Protein AF-A0A7J4IAT2-F1 (afdb_monomer_lite)

Sequence (109 aa):
MRIWDIPPEQLCRNHLLGEHRELHAIWSILIHHKKGYAHHPETVRWKGKQKALFLRHEALVKEMIRRGYHHQSPLETRYATGDDTQDILVDSYEDQVR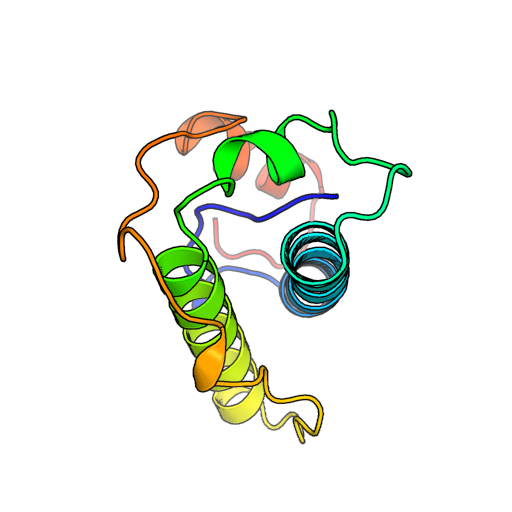LLRQKKCDCLV

pLDDT: mean 97.69, std 1.35, range [89.44, 98.88]

Structure (mmCIF, N/CA/C/O backbone):
data_AF-A0A7J4IAT2-F1
#
_entry.id   AF-A0A7J4IAT2-F1
#
loop_
_atom_site.group_PDB
_atom_site.id
_atom_site.type_symbol
_atom_site.label_atom_id
_atom_site.label_alt_id
_atom_site.label_comp_id
_atom_site.label_asym_id
_atom_site.label_entity_id
_atom_site.label_seq_id
_atom_site.pdbx_PDB_ins_code
_atom_site.Cartn_x
_atom_site.Cartn_y
_atom_site.Cartn_z
_atom_site.occupancy
_atom_site.B_iso_or_equiv
_atom_site.auth_seq_id
_atom_site.auth_comp_id
_atom_site.auth_asym_id
_atom_site.auth_atom_id
_atom_site.pdbx_PDB_model_num
ATOM 1 N N . MET A 1 1 ? 1.827 9.860 -2.250 1.00 89.44 1 MET A N 1
ATOM 2 C CA . MET A 1 1 ? 1.825 8.410 -2.500 1.00 89.44 1 MET A CA 1
ATOM 3 C C . MET A 1 1 ? 2.359 7.758 -1.253 1.00 89.44 1 MET A C 1
ATOM 5 O O . MET A 1 1 ? 3.457 8.118 -0.837 1.00 89.44 1 MET A O 1
ATOM 9 N N . ARG A 1 2 ? 1.588 6.863 -0.654 1.00 95.50 2 ARG A N 1
ATOM 10 C CA . ARG A 1 2 ? 1.927 6.120 0.548 1.00 95.50 2 ARG A CA 1
ATOM 11 C C . ARG A 1 2 ? 1.291 4.742 0.444 1.00 95.50 2 ARG A C 1
ATOM 13 O O . ARG A 1 2 ? 0.101 4.625 0.166 1.00 95.50 2 ARG A O 1
ATOM 20 N N . ILE A 1 3 ? 2.088 3.715 0.694 1.00 98.00 3 ILE A N 1
ATOM 21 C CA . ILE A 1 3 ? 1.579 2.389 1.032 1.00 98.00 3 ILE A CA 1
ATOM 22 C C . ILE A 1 3 ? 2.026 2.114 2.458 1.00 98.00 3 ILE A C 1
ATOM 24 O O . ILE A 1 3 ? 3.211 2.248 2.751 1.00 98.00 3 ILE A O 1
ATOM 28 N N . TRP A 1 4 ? 1.084 1.805 3.348 1.00 98.00 4 TRP A N 1
ATOM 29 C CA . TRP A 1 4 ? 1.421 1.455 4.719 1.00 98.00 4 TRP A CA 1
ATOM 30 C C . TRP A 1 4 ? 1.817 -0.015 4.751 1.00 98.00 4 TRP A C 1
ATOM 32 O O . TRP A 1 4 ? 1.013 -0.884 4.432 1.00 98.00 4 TRP A O 1
ATOM 42 N N . ASP A 1 5 ? 3.018 -0.332 5.212 1.00 97.69 5 ASP A N 1
ATOM 43 C CA . ASP A 1 5 ? 3.456 -1.709 5.465 1.00 97.69 5 ASP A CA 1
ATOM 44 C C . ASP A 1 5 ? 2.870 -2.235 6.802 1.00 97.69 5 ASP A C 1
ATOM 46 O O . ASP A 1 5 ? 3.490 -2.994 7.541 1.00 97.69 5 ASP A O 1
ATOM 50 N N . ILE A 1 6 ? 1.638 -1.805 7.104 1.00 98.00 6 ILE A N 1
ATOM 51 C CA . ILE A 1 6 ? 0.802 -2.145 8.259 1.00 98.00 6 ILE A CA 1
ATOM 52 C C . ILE A 1 6 ? -0.344 -3.054 7.780 1.00 98.00 6 ILE A C 1
ATOM 54 O O . ILE A 1 6 ? -0.867 -2.834 6.676 1.00 98.00 6 ILE A O 1
ATOM 58 N N . PRO A 1 7 ? -0.781 -4.056 8.567 1.00 98.50 7 PRO A N 1
ATOM 59 C CA . PRO A 1 7 ? -1.933 -4.883 8.212 1.00 98.50 7 PRO A CA 1
ATOM 60 C C . PRO A 1 7 ? -3.198 -4.042 7.932 1.00 98.50 7 PRO A C 1
ATOM 62 O O . PRO A 1 7 ? -3.523 -3.157 8.733 1.00 98.50 7 PRO A O 1
ATOM 65 N N . PRO A 1 8 ? -3.926 -4.267 6.817 1.00 98.62 8 PRO A N 1
ATOM 66 C CA . PRO A 1 8 ? -5.087 -3.452 6.440 1.00 98.62 8 PRO A CA 1
ATOM 67 C C . PRO A 1 8 ? -6.169 -3.348 7.523 1.00 98.62 8 PRO A C 1
ATOM 69 O O . PRO A 1 8 ? -6.804 -2.302 7.670 1.00 98.62 8 PRO A O 1
ATOM 72 N N . GLU A 1 9 ? -6.362 -4.403 8.315 1.00 98.62 9 GLU A N 1
ATOM 73 C CA . GLU A 1 9 ? -7.305 -4.458 9.432 1.00 98.62 9 GLU A CA 1
ATOM 74 C C . GLU A 1 9 ? -7.005 -3.444 10.543 1.00 98.62 9 GLU A C 1
ATOM 76 O O . GLU A 1 9 ? -7.924 -3.041 11.256 1.00 98.62 9 GLU A O 1
ATOM 81 N N . GLN A 1 10 ? -5.759 -2.972 10.643 1.00 98.62 10 GLN A N 1
ATOM 82 C CA . GLN A 1 10 ? -5.353 -1.928 11.586 1.00 98.62 10 GLN A CA 1
ATOM 83 C C . GLN A 1 10 ? -5.517 -0.515 11.013 1.00 98.62 10 GLN A C 1
ATOM 85 O O . GLN A 1 10 ? -5.465 0.466 11.752 1.00 98.62 10 GLN A O 1
ATOM 90 N N . LEU A 1 11 ? -5.736 -0.363 9.705 1.00 98.69 11 LEU A N 1
ATOM 91 C CA . LEU A 1 11 ? -5.929 0.951 9.099 1.00 98.69 11 LEU A CA 1
ATOM 92 C C . LEU A 1 11 ? -7.355 1.447 9.337 1.00 98.69 11 LEU A C 1
ATOM 94 O O . LEU A 1 11 ? -8.323 0.725 9.109 1.00 98.69 11 LEU A O 1
ATOM 98 N N . CYS A 1 12 ? -7.524 2.715 9.706 1.00 98.62 12 CYS A N 1
ATOM 99 C CA . CYS A 1 12 ? -8.843 3.344 9.721 1.00 98.62 12 CYS A CA 1
ATOM 100 C C . CYS A 1 12 ? -9.412 3.455 8.296 1.00 98.62 12 CYS A C 1
ATOM 102 O O . CYS A 1 12 ? -8.703 3.268 7.304 1.00 98.62 12 CYS A O 1
ATOM 104 N N . ARG A 1 13 ? -10.695 3.814 8.168 1.00 98.44 13 ARG A N 1
ATOM 105 C CA . ARG A 1 13 ? -11.353 4.004 6.862 1.00 98.44 13 ARG A CA 1
ATOM 106 C C . ARG A 1 13 ? -10.538 4.886 5.909 1.00 98.44 13 ARG A C 1
ATOM 108 O O . ARG A 1 13 ? -10.351 4.523 4.753 1.00 98.44 13 ARG A O 1
ATOM 115 N N . ASN A 1 14 ? -10.065 6.036 6.385 1.00 98.38 14 ASN A N 1
ATOM 116 C CA . ASN A 1 14 ? -9.393 7.011 5.526 1.00 98.38 14 ASN A CA 1
ATOM 117 C C . ASN A 1 14 ? -8.037 6.502 5.028 1.00 98.38 14 ASN A C 1
ATOM 119 O O . ASN A 1 14 ? -7.709 6.712 3.864 1.00 98.38 14 ASN A O 1
ATOM 123 N N . HIS A 1 15 ? -7.274 5.805 5.872 1.00 98.62 15 HIS A N 1
ATOM 124 C CA . HIS A 1 15 ? -5.983 5.249 5.471 1.00 98.62 15 HIS A CA 1
ATOM 125 C C . HIS A 1 15 ? -6.133 4.003 4.594 1.00 98.62 15 HIS A C 1
ATOM 127 O O . HIS A 1 15 ? -5.394 3.888 3.625 1.00 98.62 15 HIS A O 1
ATOM 133 N N . LEU A 1 16 ? -7.127 3.143 4.848 1.00 98.81 16 LEU A N 1
ATOM 134 C CA . LEU A 1 16 ? -7.431 1.992 3.989 1.00 98.81 16 LEU A CA 1
ATOM 135 C C . LEU A 1 16 ? -7.797 2.435 2.561 1.00 98.81 16 LEU A C 1
ATOM 137 O O . LEU A 1 16 ? -7.207 1.974 1.588 1.00 98.81 16 LEU A O 1
ATOM 141 N N . LEU A 1 17 ? -8.758 3.359 2.437 1.00 98.56 17 LEU A N 1
ATOM 142 C CA . LEU A 1 17 ? -9.218 3.857 1.134 1.00 98.56 17 LEU A CA 1
ATOM 143 C C . LEU A 1 17 ? -8.169 4.748 0.455 1.00 98.56 17 LEU A C 1
ATOM 145 O O . LEU A 1 17 ? -8.032 4.727 -0.768 1.00 98.56 17 LEU A O 1
ATOM 149 N N . GLY A 1 18 ? -7.435 5.538 1.243 1.00 98.50 18 GLY A N 1
ATOM 150 C CA . GLY A 1 18 ? -6.343 6.373 0.751 1.00 98.50 18 GLY A CA 1
ATOM 151 C C . GLY A 1 18 ? -5.218 5.534 0.156 1.00 98.50 18 GLY A C 1
ATOM 152 O O . GLY A 1 18 ? -4.805 5.789 -0.973 1.00 98.50 18 GLY A O 1
ATOM 153 N N . GLU A 1 19 ? -4.793 4.494 0.872 1.00 98.69 19 GLU A N 1
ATOM 154 C CA . GLU A 1 19 ? -3.782 3.564 0.384 1.00 98.69 19 GLU A CA 1
ATOM 155 C C . GLU A 1 19 ? -4.243 2.839 -0.880 1.00 98.69 19 GLU A C 1
ATOM 157 O O . GLU A 1 19 ? -3.499 2.809 -1.855 1.00 98.69 19 GLU A O 1
ATOM 162 N N . HIS A 1 20 ? -5.474 2.315 -0.909 1.00 98.75 20 HIS A N 1
ATOM 163 C CA . HIS A 1 20 ? -6.026 1.659 -2.102 1.00 98.75 20 HIS A CA 1
ATOM 164 C C . HIS A 1 20 ? -5.927 2.563 -3.340 1.00 98.75 20 HIS A C 1
ATOM 166 O O . HIS A 1 20 ? -5.412 2.150 -4.381 1.00 98.75 20 HIS A O 1
ATOM 172 N N . ARG A 1 21 ? -6.317 3.835 -3.208 1.00 98.62 21 ARG A N 1
ATOM 173 C CA . ARG A 1 21 ? -6.218 4.819 -4.294 1.00 98.62 21 ARG A CA 1
ATOM 174 C C . ARG A 1 21 ? -4.771 5.099 -4.712 1.00 98.62 21 ARG A C 1
ATOM 176 O O . ARG A 1 21 ? -4.490 5.212 -5.906 1.00 98.62 21 ARG A O 1
ATOM 183 N N . GLU A 1 22 ? -3.862 5.278 -3.759 1.00 98.56 22 GLU A N 1
ATOM 184 C CA . GLU A 1 22 ? -2.456 5.564 -4.065 1.00 98.56 22 GLU A CA 1
ATOM 185 C C . GLU A 1 22 ? -1.744 4.349 -4.672 1.00 98.56 22 GLU A C 1
ATOM 187 O O . GLU A 1 22 ? -0.930 4.519 -5.584 1.00 98.56 22 GLU A O 1
ATOM 192 N N . LEU A 1 23 ? -2.116 3.138 -4.257 1.00 98.69 23 LEU A N 1
ATOM 193 C CA . LEU A 1 23 ? -1.667 1.884 -4.850 1.00 98.69 23 LEU A CA 1
ATOM 194 C C . LEU A 1 23 ? -2.041 1.818 -6.334 1.00 98.69 23 LEU A C 1
ATOM 196 O O . LEU A 1 23 ? -1.170 1.556 -7.163 1.00 98.69 23 LEU A O 1
ATOM 200 N N . HIS A 1 24 ? -3.290 2.135 -6.696 1.00 98.62 24 HIS A N 1
ATOM 201 C CA . HIS A 1 24 ? -3.725 2.214 -8.102 1.00 98.62 24 HIS A CA 1
ATOM 202 C C . HIS A 1 24 ? -2.881 3.195 -8.925 1.00 98.62 24 HIS A C 1
ATOM 204 O O . HIS A 1 24 ? -2.546 2.930 -10.083 1.00 98.62 24 HIS A O 1
ATOM 210 N N . ALA A 1 25 ? -2.486 4.321 -8.327 1.00 98.44 25 ALA A N 1
ATOM 211 C CA . ALA A 1 25 ? -1.613 5.280 -8.991 1.00 98.44 25 ALA A CA 1
ATOM 212 C C . ALA A 1 25 ? -0.205 4.703 -9.229 1.00 98.44 25 ALA A C 1
ATOM 214 O O . ALA A 1 25 ? 0.312 4.834 -10.340 1.00 98.44 25 ALA A O 1
ATOM 215 N N . ILE A 1 26 ? 0.386 4.020 -8.240 1.00 98.50 26 ILE A N 1
ATOM 216 C CA . ILE A 1 26 ? 1.687 3.339 -8.391 1.00 98.50 26 ILE A CA 1
ATOM 217 C C . ILE A 1 26 ? 1.595 2.262 -9.474 1.00 98.50 26 ILE A C 1
ATOM 219 O O . ILE A 1 26 ? 2.419 2.244 -10.387 1.00 98.50 26 ILE A O 1
ATOM 223 N N . TRP A 1 27 ? 0.563 1.418 -9.419 1.00 98.62 27 TRP A N 1
ATOM 224 C CA . TRP A 1 27 ? 0.310 0.378 -10.415 1.00 98.62 27 TRP A CA 1
ATOM 225 C C . TRP A 1 27 ? 0.275 0.960 -11.830 1.00 98.62 27 TRP A C 1
ATOM 227 O O . TRP A 1 27 ? 1.024 0.534 -12.706 1.00 98.62 27 TRP A O 1
ATOM 237 N N . SER A 1 28 ? -0.519 2.013 -12.040 1.00 98.31 28 SER A N 1
ATOM 238 C CA . SER A 1 28 ? -0.630 2.686 -13.336 1.00 98.31 28 SER A CA 1
ATOM 239 C C . SER A 1 28 ? 0.702 3.272 -13.823 1.00 98.31 28 SER A C 1
ATOM 241 O O . SER A 1 28 ? 0.984 3.241 -15.023 1.00 98.31 28 SER A O 1
ATOM 243 N N . ILE A 1 29 ? 1.537 3.800 -12.920 1.00 98.50 29 ILE A N 1
ATOM 244 C CA . ILE A 1 29 ? 2.872 4.301 -13.276 1.00 98.50 29 ILE A CA 1
ATOM 245 C C . ILE A 1 29 ? 3.777 3.160 -13.741 1.00 98.50 29 ILE A C 1
ATOM 247 O O . ILE A 1 29 ? 4.442 3.305 -14.767 1.00 98.50 29 ILE A O 1
ATOM 251 N N . LEU A 1 30 ? 3.781 2.036 -13.020 1.00 98.00 30 LEU A N 1
ATOM 252 C CA . LEU A 1 30 ? 4.627 0.884 -13.332 1.00 98.00 30 LEU A CA 1
ATOM 253 C C . LEU A 1 30 ? 4.213 0.199 -14.639 1.00 98.00 30 LE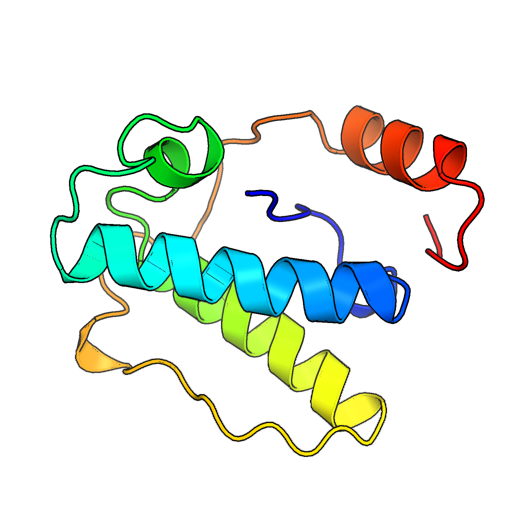U A C 1
ATOM 255 O O . LEU A 1 30 ? 5.083 -0.106 -15.449 1.00 98.00 30 LEU A O 1
ATOM 259 N N . ILE A 1 31 ? 2.911 -0.008 -14.859 1.00 97.69 31 ILE A N 1
ATOM 260 C CA . ILE A 1 31 ? 2.399 -0.742 -16.029 1.00 97.69 31 ILE A CA 1
ATOM 261 C C . ILE A 1 31 ? 2.460 0.091 -17.310 1.00 97.69 31 ILE A C 1
ATOM 263 O O . ILE A 1 31 ? 2.749 -0.441 -18.378 1.00 97.69 31 ILE A O 1
ATOM 267 N N . HIS A 1 32 ? 2.217 1.400 -17.225 1.00 97.50 32 HIS A N 1
ATOM 268 C CA . HIS A 1 32 ? 2.202 2.273 -18.406 1.00 97.50 32 HIS A CA 1
ATOM 269 C C . HIS A 1 32 ? 3.460 3.133 -18.549 1.00 97.50 32 HIS A C 1
ATOM 271 O O . HIS A 1 32 ? 3.469 4.064 -19.352 1.00 97.50 32 HIS A O 1
ATOM 277 N N . HIS A 1 33 ? 4.500 2.867 -17.754 1.00 96.50 33 HIS A N 1
ATOM 278 C CA . HIS A 1 33 ? 5.774 3.593 -17.779 1.00 96.50 33 HIS A CA 1
ATOM 279 C C . HIS A 1 33 ? 5.608 5.124 -17.731 1.00 96.50 33 HIS A C 1
ATOM 281 O O . HIS A 1 33 ? 6.290 5.878 -18.434 1.00 96.50 33 HIS A O 1
ATOM 287 N N . LYS A 1 34 ? 4.668 5.605 -16.907 1.00 97.56 34 LYS A N 1
ATOM 288 C CA . LYS A 1 34 ? 4.393 7.044 -16.779 1.00 97.56 34 LYS A CA 1
ATOM 289 C C . LYS A 1 34 ? 5.590 7.747 -16.138 1.00 97.56 34 LYS A C 1
ATOM 291 O O . LYS A 1 34 ? 6.234 7.196 -15.256 1.00 97.56 34 LYS A O 1
ATOM 296 N N . LYS A 1 35 ? 5.864 8.992 -16.545 1.00 95.25 35 LYS A N 1
ATOM 297 C CA . LYS A 1 35 ? 6.992 9.788 -16.018 1.00 95.25 35 LYS A CA 1
ATOM 298 C C . LYS A 1 35 ? 6.680 10.481 -14.686 1.00 95.25 35 LYS A C 1
ATOM 300 O O . LYS A 1 35 ? 7.556 10.617 -13.836 1.00 95.25 35 LYS A O 1
ATOM 305 N N . GLY A 1 36 ? 5.437 10.927 -14.494 1.00 94.50 36 GLY A N 1
ATOM 306 C CA . GLY A 1 36 ? 5.014 11.606 -13.266 1.00 94.50 36 GLY A CA 1
ATOM 307 C C . GLY A 1 36 ? 5.114 10.680 -12.054 1.00 94.50 36 GLY A C 1
ATOM 308 O O . GLY A 1 36 ? 4.601 9.567 -12.099 1.00 94.50 36 GLY A O 1
ATOM 309 N N . TYR A 1 37 ? 5.783 11.138 -10.991 1.00 95.81 37 TYR A N 1
ATOM 310 C CA . TYR A 1 37 ? 6.041 10.379 -9.756 1.00 95.81 37 TYR A CA 1
ATOM 311 C C . TYR A 1 37 ? 6.822 9.058 -9.929 1.00 95.81 37 TYR A C 1
ATOM 313 O O . TYR A 1 37 ? 7.004 8.333 -8.956 1.00 95.81 37 TYR A O 1
ATOM 321 N N . ALA A 1 38 ? 7.391 8.776 -11.109 1.00 96.25 38 ALA A N 1
ATOM 322 C CA . ALA A 1 38 ? 8.171 7.558 -11.382 1.00 96.25 38 ALA A CA 1
ATOM 323 C C . ALA A 1 38 ? 9.416 7.384 -10.490 1.00 96.25 38 ALA A C 1
ATOM 325 O O . ALA A 1 38 ? 9.934 6.274 -10.333 1.00 96.25 38 ALA A O 1
ATOM 326 N N . HIS A 1 39 ? 9.903 8.497 -9.936 1.00 97.31 39 HIS A N 1
ATOM 327 C CA . HIS A 1 39 ? 11.044 8.569 -9.025 1.00 97.31 39 HIS A CA 1
ATOM 328 C C . HIS A 1 39 ? 10.631 8.778 -7.561 1.00 97.31 39 HIS A C 1
ATOM 330 O O . HIS A 1 39 ? 11.494 8.936 -6.704 1.00 97.31 39 HIS A O 1
ATOM 336 N N . HIS A 1 40 ? 9.330 8.784 -7.254 1.00 98.06 40 HIS A N 1
ATOM 337 C CA . HIS A 1 40 ? 8.864 8.846 -5.871 1.00 98.06 40 HIS A CA 1
ATOM 338 C C . HIS A 1 40 ? 9.332 7.586 -5.119 1.00 98.06 40 HIS A C 1
ATOM 340 O O . HIS A 1 40 ? 9.179 6.499 -5.682 1.00 98.06 40 HIS A O 1
ATOM 346 N N . PRO A 1 41 ? 9.828 7.681 -3.867 1.00 97.62 41 PRO A N 1
ATOM 347 C CA . PRO A 1 41 ? 10.352 6.532 -3.120 1.00 97.62 41 PRO A CA 1
ATOM 348 C C . PRO A 1 41 ? 9.404 5.330 -3.107 1.00 97.62 41 PRO A C 1
ATOM 350 O O . PRO A 1 41 ? 9.808 4.228 -3.468 1.00 97.62 41 PRO A O 1
ATOM 353 N N . GLU A 1 42 ? 8.115 5.570 -2.829 1.00 97.75 42 GLU A N 1
ATOM 354 C CA . GLU A 1 42 ? 7.083 4.531 -2.953 1.00 97.75 42 GLU A CA 1
ATOM 355 C C . GLU A 1 42 ? 7.059 3.886 -4.337 1.00 97.75 42 GLU A C 1
ATOM 357 O O . GLU A 1 42 ? 7.133 2.676 -4.440 1.00 97.75 42 GLU A O 1
ATOM 362 N N . THR A 1 43 ? 7.017 4.655 -5.425 1.00 98.25 43 THR A N 1
ATOM 363 C CA . THR A 1 43 ? 6.961 4.057 -6.769 1.00 98.25 43 THR A CA 1
ATOM 364 C C . THR A 1 43 ? 8.227 3.261 -7.089 1.00 98.25 43 THR A C 1
ATOM 366 O O . THR A 1 43 ? 8.152 2.192 -7.692 1.00 98.25 43 THR A O 1
ATOM 369 N N . VAL A 1 44 ? 9.393 3.764 -6.680 1.00 98.00 44 VAL A N 1
ATOM 370 C CA . VAL A 1 44 ? 10.684 3.125 -6.954 1.00 98.00 44 VAL A CA 1
ATOM 371 C C . VAL A 1 44 ? 10.785 1.762 -6.280 1.00 98.00 44 VAL A C 1
ATOM 373 O O . VAL A 1 44 ? 11.189 0.813 -6.951 1.00 98.00 44 VAL A O 1
ATOM 376 N N . ARG A 1 45 ? 10.381 1.633 -5.009 1.00 97.69 45 ARG A N 1
ATOM 377 C CA . ARG A 1 45 ? 10.515 0.359 -4.285 1.00 97.69 45 ARG A CA 1
ATOM 378 C C . ARG A 1 45 ? 9.682 -0.781 -4.874 1.00 97.69 45 ARG A C 1
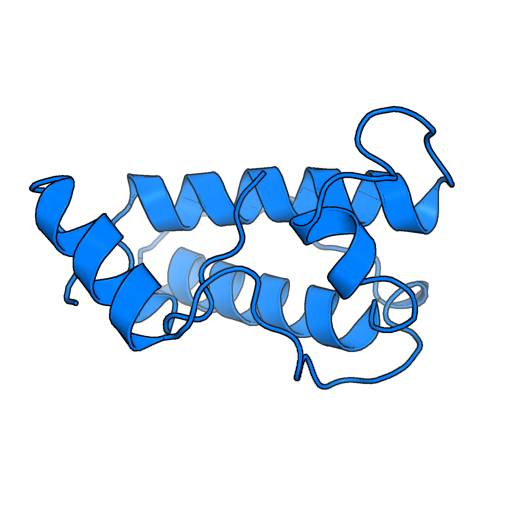ATOM 380 O O . ARG A 1 45 ? 10.003 -1.935 -4.625 1.00 97.69 45 ARG A O 1
ATOM 387 N N . TRP A 1 46 ? 8.648 -0.488 -5.664 1.00 98.19 46 TRP A N 1
ATOM 388 C CA . TRP A 1 46 ? 7.785 -1.496 -6.299 1.00 98.19 46 TRP A CA 1
ATOM 389 C C . TRP A 1 46 ? 8.238 -1.923 -7.704 1.00 98.19 46 TRP A C 1
ATOM 391 O O . TRP A 1 46 ? 7.614 -2.796 -8.313 1.00 98.19 46 TRP A O 1
ATOM 401 N N . LYS A 1 47 ? 9.312 -1.340 -8.252 1.00 97.31 47 LYS A N 1
ATOM 402 C CA . LYS A 1 47 ? 9.852 -1.756 -9.556 1.00 97.31 47 LYS A CA 1
ATOM 403 C C . LYS A 1 47 ? 10.331 -3.209 -9.490 1.00 97.31 47 LYS A C 1
ATOM 405 O O . LYS A 1 47 ? 11.140 -3.549 -8.639 1.00 97.31 47 LYS A O 1
ATOM 410 N N . GLY A 1 48 ? 9.829 -4.047 -10.400 1.00 97.50 48 GLY A N 1
ATOM 411 C CA . GLY A 1 48 ? 10.129 -5.485 -10.431 1.00 97.50 48 GLY A CA 1
ATOM 412 C C . GLY A 1 48 ? 9.343 -6.324 -9.416 1.00 97.50 48 GLY A C 1
ATOM 413 O O . GLY A 1 48 ? 9.548 -7.530 -9.352 1.00 97.50 48 GLY A O 1
ATOM 414 N N . LYS A 1 49 ? 8.438 -5.703 -8.648 1.00 98.25 49 LYS A N 1
ATOM 415 C CA . LYS A 1 49 ? 7.642 -6.321 -7.573 1.00 98.25 49 LYS A CA 1
ATOM 416 C C . LYS A 1 49 ? 6.141 -6.123 -7.793 1.00 98.25 49 LYS A C 1
ATOM 418 O O . LYS A 1 49 ? 5.376 -5.875 -6.860 1.00 98.25 49 LYS A O 1
ATOM 423 N N . GLN A 1 50 ? 5.698 -6.157 -9.049 1.00 98.31 50 GLN A N 1
ATOM 424 C CA . GLN A 1 50 ? 4.294 -5.934 -9.397 1.00 98.31 50 GLN A CA 1
ATOM 425 C C . GLN A 1 50 ? 3.397 -7.028 -8.806 1.00 98.31 50 GLN A C 1
ATOM 427 O O . GLN A 1 50 ? 2.293 -6.729 -8.359 1.00 98.31 50 GLN A O 1
ATOM 432 N N . LYS A 1 51 ? 3.878 -8.274 -8.715 1.00 98.62 51 LYS A N 1
ATOM 433 C CA . LYS A 1 51 ? 3.173 -9.361 -8.028 1.00 98.62 51 LYS A CA 1
ATOM 434 C C . LYS A 1 51 ? 2.964 -9.046 -6.542 1.00 98.62 51 LYS A C 1
ATOM 436 O O . LYS A 1 51 ? 1.840 -9.168 -6.063 1.00 98.62 51 LYS A O 1
ATOM 441 N N . ALA A 1 52 ? 3.983 -8.555 -5.838 1.00 98.62 52 ALA A N 1
ATOM 442 C CA . ALA A 1 52 ? 3.843 -8.112 -4.447 1.00 98.62 52 ALA A CA 1
ATOM 443 C C . ALA A 1 52 ? 2.817 -6.969 -4.294 1.00 98.62 52 ALA A C 1
ATOM 445 O O . ALA A 1 52 ? 1.969 -7.000 -3.401 1.00 98.62 52 ALA A O 1
ATOM 446 N N . LEU A 1 53 ? 2.850 -5.978 -5.195 1.00 98.69 53 LEU A N 1
ATOM 447 C CA . LEU A 1 53 ? 1.908 -4.851 -5.186 1.00 98.69 53 LEU A CA 1
ATOM 448 C C . LEU A 1 53 ? 0.461 -5.308 -5.427 1.00 98.69 53 LEU A C 1
ATOM 450 O O . LEU A 1 53 ? -0.463 -4.827 -4.772 1.00 98.69 53 LEU A O 1
ATOM 454 N N . PHE A 1 54 ? 0.273 -6.267 -6.337 1.00 98.81 54 PHE A N 1
ATOM 455 C CA . PHE A 1 54 ? -1.015 -6.914 -6.577 1.00 98.81 54 PHE A CA 1
ATOM 456 C C . PHE A 1 54 ? -1.522 -7.628 -5.317 1.00 98.81 54 PHE A C 1
ATOM 458 O O . PHE A 1 54 ? -2.663 -7.429 -4.914 1.00 98.81 54 PHE A O 1
ATOM 465 N N . LEU A 1 55 ? -0.675 -8.404 -4.639 1.00 98.7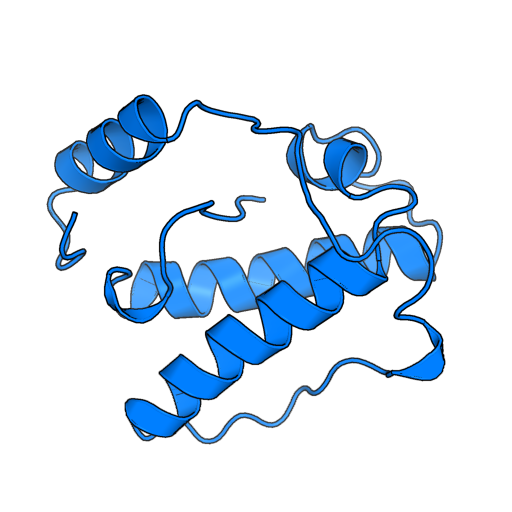5 55 LEU A N 1
ATOM 466 C CA . LEU A 1 55 ? -1.062 -9.084 -3.397 1.00 98.75 55 LEU A CA 1
ATOM 467 C C . LEU A 1 55 ? -1.426 -8.091 -2.285 1.00 98.75 55 LEU A C 1
ATOM 469 O O . LEU A 1 55 ? -2.383 -8.322 -1.542 1.00 98.75 55 LEU A O 1
ATOM 473 N N . ARG A 1 56 ? -0.725 -6.951 -2.201 1.00 98.69 56 ARG A N 1
ATOM 474 C CA . ARG A 1 56 ? -1.094 -5.868 -1.280 1.00 98.69 56 ARG A CA 1
ATOM 475 C C . ARG A 1 56 ? -2.471 -5.290 -1.610 1.00 98.69 56 ARG A C 1
ATOM 477 O O . ARG A 1 56 ? -3.264 -5.081 -0.694 1.00 98.69 56 ARG A O 1
ATOM 484 N N . HIS A 1 57 ? -2.782 -5.081 -2.890 1.00 98.81 57 HIS A N 1
ATOM 485 C CA . HIS A 1 57 ? -4.119 -4.667 -3.321 1.00 98.81 57 HIS A CA 1
ATOM 486 C C . HIS A 1 57 ? -5.191 -5.663 -2.876 1.00 98.81 57 HIS A C 1
ATOM 488 O O . HIS A 1 57 ? -6.182 -5.254 -2.275 1.00 98.81 57 HIS A O 1
ATOM 494 N N . GLU A 1 58 ? -4.980 -6.961 -3.097 1.00 98.81 58 GLU A N 1
ATOM 495 C CA . GLU A 1 58 ? -5.943 -7.989 -2.689 1.00 98.81 58 GLU A CA 1
ATOM 496 C C . GLU A 1 58 ? -6.159 -8.009 -1.169 1.00 98.81 58 GLU A C 1
ATOM 498 O O . GLU A 1 58 ? -7.289 -8.181 -0.708 1.00 98.81 58 GLU A O 1
ATOM 503 N N . ALA A 1 59 ? -5.115 -7.753 -0.375 1.00 98.81 59 ALA A N 1
ATOM 504 C CA . ALA A 1 59 ? -5.243 -7.612 1.075 1.00 98.81 59 ALA A CA 1
ATOM 505 C C . ALA A 1 59 ? -6.107 -6.397 1.470 1.00 98.81 59 ALA A C 1
ATOM 507 O O . ALA A 1 59 ? -6.987 -6.521 2.327 1.00 98.81 59 ALA A O 1
ATOM 508 N N . LEU A 1 60 ? -5.912 -5.244 0.817 1.00 98.88 60 LEU A N 1
ATOM 509 C CA . LEU A 1 60 ? -6.760 -4.061 1.017 1.00 98.88 60 LEU A CA 1
ATOM 510 C C . LEU A 1 60 ? -8.213 -4.347 0.620 1.00 98.88 60 LEU A C 1
ATOM 512 O O . LEU A 1 60 ? -9.128 -4.038 1.380 1.00 98.88 60 LEU A O 1
ATOM 516 N N . VAL A 1 61 ? -8.434 -4.974 -0.539 1.00 98.81 61 VAL A N 1
ATOM 517 C CA . VAL A 1 61 ? -9.773 -5.319 -1.040 1.00 98.81 61 VAL A CA 1
ATOM 518 C C . VAL A 1 61 ? -10.475 -6.300 -0.111 1.00 98.81 61 VAL A C 1
ATOM 520 O O . VAL A 1 61 ? -11.651 -6.106 0.194 1.00 98.81 61 VAL A O 1
ATOM 523 N N . LYS A 1 62 ? -9.771 -7.316 0.393 1.00 98.81 62 LYS A N 1
ATOM 524 C CA . LYS A 1 62 ? -10.321 -8.263 1.370 1.00 98.81 62 LYS A CA 1
ATOM 525 C C . LYS A 1 62 ? -10.824 -7.538 2.615 1.00 98.81 62 LYS A C 1
ATOM 527 O O . LYS A 1 62 ? -11.933 -7.807 3.075 1.00 98.81 62 LYS A O 1
ATOM 532 N N . GLU A 1 63 ? -10.042 -6.595 3.130 1.00 98.81 63 GLU A N 1
ATOM 533 C CA . GLU A 1 63 ? -10.443 -5.792 4.281 1.00 98.81 63 GLU A CA 1
ATOM 534 C C . GLU A 1 63 ? -11.600 -4.838 3.959 1.00 98.81 63 GLU A C 1
ATOM 536 O O . GLU A 1 63 ? -12.519 -4.669 4.763 1.00 98.81 63 GLU A O 1
ATOM 541 N N . MET A 1 64 ? -11.610 -4.252 2.762 1.00 98.75 64 MET A N 1
ATOM 542 C CA . MET A 1 64 ? -12.725 -3.442 2.280 1.00 98.75 64 MET A CA 1
ATOM 543 C C . MET A 1 64 ? -14.023 -4.269 2.214 1.00 98.75 64 MET A C 1
ATOM 545 O O . MET A 1 64 ? -15.046 -3.867 2.767 1.00 98.75 64 MET A O 1
ATOM 549 N N . ILE A 1 65 ? -13.994 -5.460 1.619 1.00 98.62 65 ILE A N 1
ATOM 550 C CA . ILE A 1 65 ? -15.163 -6.349 1.551 1.00 98.62 65 ILE A CA 1
ATOM 551 C C . ILE A 1 65 ? -15.625 -6.732 2.960 1.00 98.62 65 ILE A C 1
ATOM 553 O O . ILE A 1 65 ? -16.817 -6.661 3.255 1.00 98.62 65 ILE A O 1
ATOM 557 N N . ARG A 1 66 ? -14.690 -7.052 3.866 1.00 98.69 66 ARG A N 1
ATOM 558 C CA . ARG A 1 66 ? -15.004 -7.371 5.269 1.00 98.69 66 ARG A CA 1
ATOM 559 C C . ARG A 1 66 ? -15.737 -6.229 5.983 1.00 98.69 66 ARG A C 1
ATOM 561 O O . ARG A 1 66 ? -16.607 -6.490 6.808 1.00 98.69 66 ARG A O 1
ATOM 568 N N . ARG A 1 67 ? -15.411 -4.973 5.663 1.00 98.50 67 ARG A N 1
ATOM 569 C CA . ARG A 1 67 ? -16.081 -3.767 6.190 1.00 98.50 67 ARG A CA 1
ATOM 570 C C . ARG A 1 67 ? -17.357 -3.378 5.427 1.00 98.50 67 ARG A C 1
ATOM 572 O O . ARG A 1 67 ? -17.931 -2.335 5.727 1.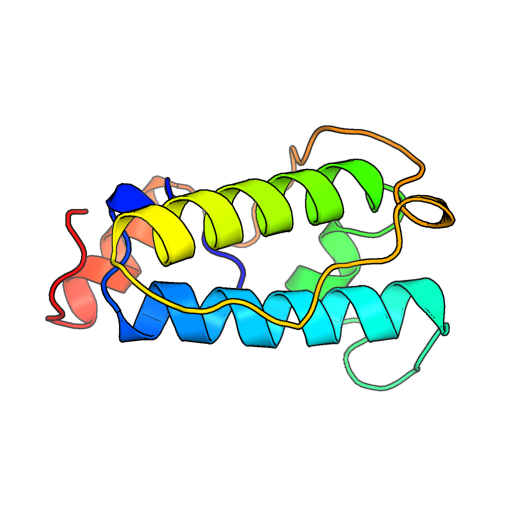00 98.50 67 ARG A O 1
ATOM 579 N N . GLY A 1 68 ? -17.792 -4.177 4.450 1.00 98.44 68 GLY A N 1
ATOM 580 C CA . GLY A 1 68 ? -19.017 -3.948 3.679 1.00 98.44 68 GLY A CA 1
ATOM 581 C C . GLY A 1 68 ? -18.869 -2.989 2.493 1.00 98.44 68 GLY A C 1
ATOM 582 O O . GLY A 1 68 ? -19.873 -2.501 1.980 1.00 98.44 68 GLY A O 1
ATOM 583 N N . TYR A 1 69 ? -17.647 -2.690 2.038 1.00 98.31 69 TYR A N 1
ATOM 584 C CA . TYR A 1 69 ? -17.451 -1.889 0.826 1.00 98.31 69 TYR A CA 1
ATOM 585 C C . TYR A 1 69 ? -17.691 -2.726 -0.437 1.00 98.31 69 TYR A C 1
ATOM 587 O O . TYR A 1 69 ? -17.216 -3.855 -0.557 1.00 98.31 69 TYR A O 1
ATOM 595 N N . HIS A 1 70 ? -18.349 -2.130 -1.431 1.00 97.19 70 HIS A N 1
ATOM 596 C CA . HIS A 1 70 ? -18.488 -2.710 -2.767 1.00 97.19 70 HIS A CA 1
ATOM 597 C C . HIS A 1 70 ? -17.308 -2.279 -3.647 1.00 97.19 70 HIS A C 1
ATOM 599 O O . HIS A 1 70 ? -17.331 -1.217 -4.267 1.00 97.19 70 HIS A O 1
ATOM 605 N N . HIS A 1 71 ? -16.249 -3.086 -3.672 1.00 98.12 71 HIS A N 1
ATOM 606 C CA . HIS A 1 71 ? -15.076 -2.822 -4.505 1.00 98.12 71 HIS A CA 1
ATOM 607 C C . HIS A 1 71 ? -15.338 -3.172 -5.983 1.00 98.12 71 HIS A C 1
ATOM 609 O O . HIS A 1 71 ? -15.864 -4.242 -6.281 1.00 98.12 71 HIS A O 1
ATOM 615 N N . GLN A 1 72 ? -14.954 -2.285 -6.910 1.00 97.12 72 GLN A N 1
ATOM 616 C CA . GLN A 1 72 ? -15.254 -2.409 -8.350 1.00 97.12 72 GLN A CA 1
ATOM 617 C C . GLN A 1 72 ? -14.055 -2.111 -9.269 1.00 97.12 72 GLN A C 1
ATOM 619 O O . GLN A 1 72 ? -14.219 -1.946 -10.474 1.00 97.12 72 GLN A O 1
ATOM 624 N N . SER A 1 73 ? -12.843 -2.039 -8.720 1.00 97.88 73 SER A N 1
ATOM 625 C CA . SER A 1 73 ? -11.626 -1.688 -9.466 1.00 97.88 73 SER A CA 1
ATOM 626 C C . SER A 1 73 ? -10.533 -2.749 -9.291 1.00 97.88 73 SER A C 1
ATOM 628 O O . SER A 1 73 ? -9.497 -2.451 -8.697 1.00 97.88 73 SER A O 1
ATOM 630 N N . PRO A 1 74 ? -10.758 -4.008 -9.717 1.00 98.19 74 PRO A N 1
ATOM 631 C CA . PRO A 1 74 ? -9.731 -5.043 -9.641 1.00 98.19 74 PRO A CA 1
ATOM 632 C C . PRO A 1 74 ? -8.518 -4.680 -10.505 1.00 98.19 74 PRO A C 1
ATOM 634 O O . PRO A 1 74 ? -8.649 -4.029 -11.542 1.00 98.19 74 PRO A O 1
ATOM 637 N N . LEU A 1 75 ? -7.337 -5.128 -10.083 1.00 98.38 75 LEU A N 1
ATOM 638 C CA . LEU A 1 75 ? -6.129 -5.044 -10.896 1.00 98.38 75 LEU A CA 1
ATOM 639 C C . LEU A 1 75 ? -6.070 -6.208 -11.888 1.00 98.38 75 LEU A C 1
ATOM 641 O O . LEU A 1 75 ? -6.535 -7.313 -11.615 1.00 98.38 75 LEU A O 1
ATOM 645 N N . GLU A 1 76 ? -5.463 -5.972 -13.046 1.00 97.69 76 GLU A N 1
ATOM 646 C CA . GLU A 1 76 ? -5.318 -7.002 -14.070 1.00 97.69 76 GLU A CA 1
ATOM 647 C C . GLU A 1 76 ? -4.205 -7.996 -13.703 1.00 97.69 76 GLU A C 1
ATOM 649 O O . GLU A 1 76 ? -3.017 -7.668 -13.738 1.00 97.69 76 GLU A O 1
ATOM 654 N N . THR A 1 77 ? -4.577 -9.247 -13.423 1.00 96.94 77 THR A N 1
ATOM 655 C CA . THR A 1 77 ? -3.652 -10.301 -12.964 1.00 96.94 77 THR A CA 1
ATOM 656 C C . THR A 1 77 ? -2.495 -10.571 -13.929 1.00 96.94 77 THR A C 1
ATOM 658 O O . THR A 1 77 ? -1.409 -10.938 -13.493 1.00 96.94 77 THR A O 1
ATOM 661 N N . ARG A 1 78 ? -2.672 -10.333 -15.237 1.00 97.88 78 ARG A N 1
ATOM 662 C CA . ARG A 1 78 ? -1.608 -10.513 -16.247 1.00 97.88 78 ARG A CA 1
ATOM 663 C C . ARG A 1 78 ? -0.365 -9.649 -16.006 1.00 97.88 78 ARG A C 1
ATOM 665 O O . ARG A 1 78 ? 0.701 -9.983 -16.507 1.00 97.88 78 ARG A O 1
ATOM 672 N N . TYR A 1 79 ? -0.502 -8.551 -15.262 1.00 98.00 79 TYR A N 1
ATOM 673 C CA . TYR A 1 79 ? 0.604 -7.658 -14.921 1.00 98.00 79 TYR A CA 1
ATOM 674 C C . TYR A 1 79 ? 1.190 -7.916 -13.525 1.00 98.00 79 TYR A C 1
ATOM 676 O O . TYR A 1 79 ? 2.151 -7.257 -13.133 1.00 98.00 79 TYR A O 1
ATOM 684 N N . ALA A 1 80 ? 0.646 -8.876 -12.770 1.00 97.75 80 ALA A N 1
ATOM 685 C CA . ALA A 1 80 ? 1.157 -9.285 -11.463 1.00 97.75 80 ALA A CA 1
ATOM 686 C C . ALA A 1 80 ? 2.405 -10.180 -11.618 1.00 97.75 80 ALA A C 1
ATOM 688 O O . ALA A 1 80 ? 2.391 -11.368 -11.302 1.00 97.75 80 ALA A O 1
ATOM 689 N N . THR A 1 81 ? 3.484 -9.604 -12.149 1.00 97.56 81 THR A N 1
ATOM 690 C CA . THR A 1 81 ? 4.757 -10.279 -12.451 1.00 97.56 81 THR A CA 1
ATOM 691 C C . THR A 1 81 ? 5.885 -9.834 -11.516 1.00 97.56 81 THR A C 1
ATOM 693 O O . THR A 1 81 ? 5.738 -8.858 -10.780 1.00 97.56 81 THR A O 1
ATOM 696 N N . GLY A 1 82 ? 7.035 -10.506 -11.589 1.00 97.38 82 GLY A N 1
ATOM 697 C CA . GLY A 1 82 ? 8.186 -10.215 -10.730 1.00 97.38 82 GLY A CA 1
ATOM 698 C C . GLY A 1 82 ? 8.036 -10.820 -9.336 1.00 97.38 82 GLY A C 1
ATOM 699 O O . GLY A 1 82 ? 7.246 -11.752 -9.151 1.00 97.38 82 GLY A O 1
ATOM 700 N N . ASP A 1 83 ? 8.789 -10.297 -8.372 1.00 97.88 83 ASP A N 1
ATOM 701 C CA . ASP A 1 83 ? 8.815 -10.848 -7.017 1.00 97.88 83 ASP A CA 1
ATOM 702 C C . ASP A 1 83 ? 7.472 -10.618 -6.304 1.00 97.88 83 ASP A C 1
ATOM 704 O O . ASP A 1 83 ? 6.802 -9.590 -6.478 1.00 97.88 83 ASP A O 1
ATOM 708 N N . ASP A 1 84 ? 7.057 -11.597 -5.498 1.00 97.38 84 ASP A N 1
ATOM 709 C CA . ASP A 1 84 ? 5.829 -11.545 -4.694 1.00 97.38 84 ASP A CA 1
ATOM 710 C C . ASP A 1 84 ? 6.018 -10.953 -3.302 1.00 97.38 84 ASP A C 1
ATOM 712 O O . ASP A 1 84 ? 5.036 -10.758 -2.582 1.00 97.38 84 ASP A O 1
ATOM 716 N N . THR A 1 85 ? 7.246 -10.597 -2.943 1.00 96.19 85 THR A N 1
ATOM 717 C CA . THR A 1 85 ? 7.572 -9.973 -1.667 1.00 96.19 85 THR A CA 1
ATOM 718 C C . THR A 1 85 ? 8.066 -8.542 -1.858 1.00 96.19 85 THR A C 1
ATOM 720 O O . THR A 1 85 ? 8.701 -8.182 -2.851 1.00 96.19 85 THR A O 1
ATOM 723 N N . GLN A 1 86 ? 7.740 -7.693 -0.883 1.00 96.06 86 GLN A N 1
ATOM 724 C CA . GLN A 1 86 ? 8.312 -6.362 -0.747 1.00 96.06 86 GLN A CA 1
ATOM 725 C C . GLN A 1 86 ? 9.132 -6.320 0.538 1.00 96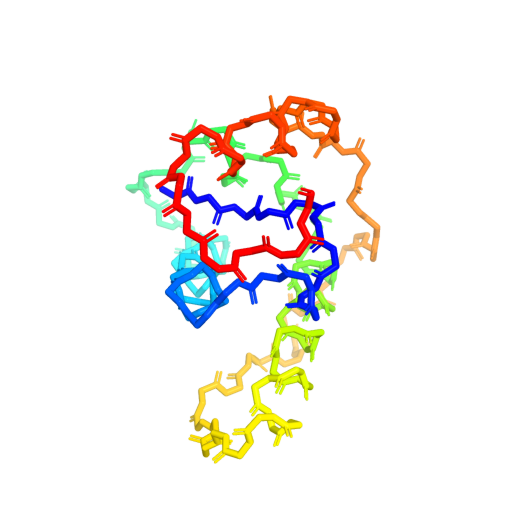.06 86 GLN A C 1
ATOM 727 O O . GLN A 1 86 ? 8.586 -6.410 1.631 1.00 96.06 86 GLN A O 1
ATOM 732 N N . ASP A 1 87 ? 10.439 -6.179 0.381 1.00 93.38 87 ASP A N 1
ATOM 733 C CA . ASP A 1 87 ? 11.447 -6.165 1.442 1.00 93.38 87 ASP A CA 1
ATOM 734 C C . ASP A 1 87 ? 12.032 -4.764 1.692 1.00 93.38 87 ASP A C 1
ATOM 736 O O . ASP A 1 87 ? 12.790 -4.566 2.639 1.00 93.38 87 ASP A O 1
ATOM 740 N N . ILE A 1 88 ? 11.665 -3.773 0.871 1.00 96.44 88 ILE A N 1
ATOM 741 C CA . ILE A 1 88 ? 12.110 -2.386 1.015 1.00 96.44 88 ILE A CA 1
ATOM 742 C C . ILE A 1 88 ? 10.987 -1.553 1.632 1.00 96.44 88 ILE A C 1
ATOM 744 O O . ILE A 1 88 ? 9.886 -1.433 1.080 1.00 96.44 88 ILE A O 1
ATOM 748 N N . LEU A 1 89 ? 11.311 -0.913 2.751 1.00 96.12 89 LEU A N 1
ATOM 749 C CA . LEU A 1 89 ? 10.443 0.020 3.456 1.00 96.12 89 LEU A CA 1
ATOM 750 C C . LEU A 1 89 ? 10.915 1.460 3.213 1.00 96.12 89 LEU A C 1
ATOM 752 O O . LEU A 1 89 ? 12.112 1.735 3.263 1.00 96.12 89 LEU A O 1
ATOM 756 N N . VAL A 1 90 ? 9.980 2.380 2.949 1.00 96.44 90 VAL A N 1
ATOM 757 C CA . VAL A 1 90 ? 10.294 3.825 2.896 1.00 96.44 90 VAL A CA 1
ATOM 758 C C . VAL A 1 90 ? 10.525 4.365 4.308 1.00 96.44 90 VAL A C 1
ATOM 760 O O . VAL A 1 90 ? 11.487 5.087 4.538 1.00 96.44 90 VAL A O 1
ATOM 763 N N . ASP A 1 91 ? 9.655 3.974 5.236 1.00 96.94 91 ASP A N 1
ATOM 764 C CA . ASP A 1 91 ? 9.784 4.203 6.673 1.00 96.94 91 ASP A CA 1
ATOM 765 C C . ASP A 1 91 ? 9.755 2.841 7.371 1.00 96.94 91 ASP A C 1
ATOM 767 O O . ASP A 1 91 ? 8.988 1.968 6.954 1.00 96.94 91 ASP A O 1
ATOM 771 N N . SER A 1 92 ? 10.534 2.665 8.443 1.00 97.38 92 SER A N 1
ATOM 772 C CA . SER A 1 92 ? 10.478 1.443 9.257 1.00 97.38 92 SER A CA 1
ATOM 773 C C . SER A 1 92 ? 9.055 1.166 9.757 1.00 97.38 92 SER A C 1
ATOM 775 O O . SER A 1 92 ? 8.219 2.072 9.836 1.00 97.38 92 SER A O 1
ATOM 777 N N . TYR A 1 93 ? 8.762 -0.082 10.121 1.00 97.00 93 TYR A N 1
ATOM 778 C CA . TYR A 1 93 ? 7.449 -0.435 10.664 1.00 97.00 93 TYR A CA 1
ATOM 779 C C . TYR A 1 93 ? 7.106 0.424 11.896 1.00 97.00 93 TYR A C 1
ATOM 781 O O . TYR A 1 93 ? 6.014 0.990 11.995 1.00 97.00 93 TYR A O 1
ATOM 789 N N . GLU A 1 94 ? 8.073 0.602 12.796 1.00 98.12 94 GLU A N 1
ATOM 790 C CA . GLU A 1 94 ? 7.959 1.412 14.009 1.00 98.12 94 GLU A CA 1
ATOM 791 C C . GLU A 1 94 ? 7.676 2.885 13.686 1.00 98.12 94 GLU A C 1
ATOM 793 O O . GLU A 1 94 ? 6.837 3.524 14.333 1.00 98.12 94 GLU A O 1
ATOM 798 N N . ASP A 1 95 ? 8.326 3.427 12.654 1.00 98.31 95 ASP A N 1
ATOM 799 C CA . ASP A 1 95 ? 8.087 4.794 12.194 1.00 98.31 95 ASP A CA 1
ATOM 800 C C . ASP A 1 95 ? 6.691 4.963 11.602 1.00 98.31 95 ASP A C 1
ATOM 802 O O . ASP A 1 95 ? 6.020 5.960 11.882 1.00 98.31 95 ASP A O 1
ATOM 806 N N . GLN A 1 96 ? 6.212 3.988 10.832 1.00 98.12 96 GLN A N 1
ATOM 807 C CA . GLN A 1 96 ? 4.862 4.016 10.272 1.00 98.12 96 GLN A CA 1
ATOM 808 C C . GLN A 1 96 ? 3.795 4.005 11.370 1.00 98.12 96 GLN A C 1
ATOM 810 O O . GLN A 1 96 ? 2.880 4.836 11.337 1.00 98.12 96 GLN A O 1
ATOM 815 N N . VAL A 1 97 ? 3.951 3.141 12.378 1.00 98.25 97 VAL A N 1
ATOM 816 C CA . VAL A 1 97 ? 3.091 3.116 13.573 1.00 98.25 97 VAL A CA 1
ATOM 817 C C . VAL A 1 97 ? 3.112 4.473 14.277 1.00 98.25 97 VAL A C 1
ATOM 819 O O . VAL A 1 97 ? 2.058 5.055 14.553 1.00 98.25 97 VAL A O 1
ATOM 822 N N . ARG A 1 98 ? 4.305 5.030 14.521 1.00 98.38 98 ARG A N 1
ATOM 823 C CA . ARG A 1 98 ? 4.466 6.343 15.161 1.00 98.38 98 ARG A CA 1
ATOM 824 C C . ARG A 1 98 ? 3.749 7.449 14.382 1.00 98.38 98 ARG A C 1
ATOM 826 O O . ARG A 1 98 ? 3.026 8.242 14.987 1.00 98.38 98 ARG A O 1
ATOM 833 N N . LEU A 1 99 ? 3.904 7.490 13.059 1.00 97.50 99 LEU A N 1
ATOM 834 C CA . LEU A 1 99 ? 3.262 8.482 12.191 1.00 97.50 99 LEU A CA 1
ATOM 835 C C . LEU A 1 99 ? 1.734 8.358 12.206 1.00 97.50 99 LEU A C 1
ATOM 837 O O . LEU A 1 99 ? 1.040 9.373 12.253 1.00 97.50 99 LEU A O 1
ATOM 841 N N . LEU A 1 100 ? 1.196 7.137 12.189 1.00 97.50 100 LEU A N 1
ATOM 842 C CA . LEU A 1 100 ? -0.249 6.907 12.265 1.00 97.50 100 LEU A CA 1
ATOM 843 C C . LEU A 1 100 ? -0.828 7.329 13.624 1.00 97.50 100 LEU A C 1
ATOM 845 O O . LEU A 1 100 ? -1.852 8.016 13.653 1.00 97.50 100 LEU A O 1
ATOM 849 N N . ARG A 1 101 ? -0.147 7.025 14.737 1.00 97.31 101 ARG A N 1
ATOM 850 C CA . ARG A 1 101 ? -0.553 7.481 16.082 1.00 97.31 101 ARG A CA 1
ATOM 851 C C . ARG A 1 101 ? -0.574 9.007 16.191 1.00 97.31 101 ARG A C 1
ATOM 853 O O . ARG A 1 101 ? -1.516 9.581 16.735 1.00 97.31 101 ARG A O 1
ATOM 860 N N . GLN A 1 102 ? 0.420 9.684 15.616 1.00 97.62 102 GLN A N 1
ATOM 861 C CA . GLN A 1 102 ? 0.490 11.152 15.607 1.00 97.62 102 GLN A CA 1
ATOM 862 C C . GLN A 1 102 ? -0.666 11.813 14.847 1.00 97.62 102 GLN A C 1
ATOM 864 O O . GLN A 1 102 ? -1.038 12.941 15.170 1.00 97.62 102 GLN A O 1
ATOM 869 N N . LYS A 1 103 ? -1.273 11.117 13.876 1.00 95.88 103 LYS A N 1
ATOM 870 C CA . LYS A 1 103 ? -2.445 11.620 13.140 1.00 95.88 103 LYS A CA 1
ATOM 871 C C . LYS A 1 103 ? -3.727 11.655 13.975 1.00 95.88 103 LYS A C 1
ATOM 873 O O . LYS A 1 103 ? -4.694 12.246 13.504 1.00 95.88 103 LYS A O 1
ATOM 878 N N . LYS A 1 104 ? -3.745 11.057 15.179 1.00 95.00 104 LYS A N 1
ATOM 879 C CA . LYS A 1 104 ? -4.911 11.019 16.086 1.00 95.00 104 LYS A CA 1
ATOM 880 C C . LYS A 1 104 ? -6.186 10.540 15.375 1.00 95.00 104 LYS A C 1
ATOM 882 O O . LYS A 1 104 ? -7.224 11.190 15.427 1.00 95.00 104 LYS A O 1
ATOM 887 N N . CYS A 1 105 ? -6.067 9.429 14.654 1.00 96.44 105 CYS A N 1
ATOM 888 C CA . CYS A 1 105 ? -7.150 8.817 13.887 1.00 96.44 105 CYS A CA 1
ATOM 889 C C . CYS A 1 105 ? -7.462 7.412 14.413 1.00 96.44 105 CYS A C 1
ATOM 891 O O . CYS A 1 105 ? -6.719 6.887 15.236 1.00 96.44 105 CYS A O 1
ATOM 893 N N . ASP A 1 106 ? -8.497 6.773 13.871 1.00 97.38 106 ASP A N 1
ATOM 894 C CA . ASP A 1 106 ? -8.978 5.465 14.342 1.00 97.38 106 ASP A CA 1
ATOM 895 C C . ASP A 1 106 ? -8.137 4.267 13.854 1.00 97.38 106 ASP A C 1
ATOM 897 O O . ASP A 1 106 ? -8.658 3.163 13.697 1.00 97.38 106 ASP A O 1
ATOM 901 N N . CYS A 1 107 ? -6.861 4.470 13.503 1.00 97.94 107 CYS A N 1
ATOM 902 C CA . CYS A 1 107 ? -5.985 3.341 13.189 1.00 97.94 107 CYS A CA 1
ATOM 903 C C . CYS A 1 107 ? -5.672 2.577 14.480 1.00 97.94 107 CYS A C 1
ATOM 905 O O . CYS A 1 107 ? -5.357 3.182 15.501 1.00 97.94 107 CYS A O 1
ATOM 907 N N . LEU A 1 108 ? -5.711 1.251 14.413 1.00 97.25 108 LEU A N 1
ATOM 908 C CA . LEU A 1 108 ? -5.464 0.340 15.529 1.00 97.25 108 LEU A CA 1
ATOM 909 C C . LEU A 1 108 ? -3.972 -0.021 15.611 1.00 97.25 108 LEU A C 1
ATOM 911 O O . LEU A 1 108 ? -3.622 -1.199 15.570 1.00 97.25 108 LEU A O 1
ATOM 915 N N . VAL A 1 109 ? -3.111 1.001 15.660 1.00 93.81 109 VAL A N 1
ATOM 916 C CA . VAL A 1 109 ? -1.640 0.875 15.652 1.00 93.81 109 VAL A CA 1
ATOM 917 C C . VAL A 1 109 ? -0.983 1.372 16.925 1.00 93.81 109 VAL A C 1
ATOM 919 O O . VAL A 1 109 ? -1.436 2.361 17.541 1.00 93.81 109 VAL A O 1
#

Foldseek 3Di:
DDAQPDQLLLDDPCNLVVNLVVLVVLLCCQVVVDPPCCVPPVSVLCRQQLLLSLVSNVRSVVVCVVVVHDDDDHDDVVRNGGDNDRPDDPDDNVVSVVVVVVVVDRGND

Secondary structure (DSSP, 8-state):
-----S-GGGS-HHHHHHHHHHHHHHHHHHHTT-STTTTSHHHHHTTTBHHHHHHHHHHHHHHHHHTT--------GGG--B-S-----SS-HHHHHHHHHHTTSS---

Radius of gyration: 13.6 Å; chains: 1; bounding box: 31×23×34 Å